Protein AF-A0A7R9TU60-F1 (afdb_monomer_lite)

Foldseek 3Di:
DVVVVVVVVVVVVVVVVVVVVVQVVLCVVQVHPDPLSSLCSPPNPVSSVVVVVVVVVVVVVVVVVVLVVQLVVVVVVCVVPDDPDDDDPSVVSSVCSCCVPVVVVVVQPPDVVSVVVVVVVVVVVVVVVVVVVVVVVVVVVVVVVVVPDDDD

InterPro domains:
  IPR013057 Amino acid transporter, transmembrane domain [PF01490] (6-139)

pLDDT: mean 75.27, std 13.42, range [38.72, 94.44]

Radius of gyration: 22.74 Å; chains: 1; bounding box: 67×28×60 Å

Sequence (152 aa):
GYAQAAALTLAVALAAAASMQLLLRTAHACGRATYEGVAEAALGPAGRRSVELTVLLLQFGMLVACLNTAADALGGVATSVVPAGAEPGREAVLLSVGVLVVLPMCVVLRTTERAAKASAVAVGVVAALAFAVAAVAADVRLGLDGERGPGG

Organism: NCBI:txid156133

Structure (mmCIF, N/CA/C/O backbone):
data_AF-A0A7R9TU60-F1
#
_entry.id   AF-A0A7R9TU60-F1
#
loop_
_atom_site.group_PDB
_atom_site.id
_atom_site.type_symbol
_atom_site.label_atom_id
_atom_site.label_alt_id
_atom_site.label_comp_id
_atom_site.label_asym_id
_atom_site.label_entity_id
_atom_site.label_seq_id
_atom_site.pdbx_PDB_ins_code
_atom_site.Cartn_x
_atom_site.Cartn_y
_atom_site.Cartn_z
_atom_site.occupancy
_atom_site.B_iso_or_equiv
_atom_site.auth_seq_id
_atom_site.auth_comp_id
_atom_site.auth_asym_id
_atom_site.auth_atom_id
_atom_site.pdbx_PDB_model_num
ATOM 1 N N . GLY A 1 1 ? 21.246 10.979 1.382 1.00 75.69 1 GLY A N 1
ATOM 2 C CA . GLY A 1 1 ? 22.172 9.824 1.358 1.00 75.69 1 GLY A CA 1
ATOM 3 C C . GLY A 1 1 ? 21.469 8.557 1.816 1.00 75.69 1 GLY A C 1
ATOM 4 O O . GLY A 1 1 ? 20.519 8.656 2.584 1.00 75.69 1 GLY A O 1
ATOM 5 N N . TYR A 1 2 ? 21.915 7.381 1.361 1.00 84.44 2 TYR A N 1
ATOM 6 C CA . TYR A 1 2 ? 21.262 6.083 1.626 1.00 84.44 2 TYR A CA 1
ATOM 7 C C . TYR A 1 2 ? 20.995 5.806 3.116 1.00 84.44 2 TYR A C 1
ATOM 9 O O . TYR A 1 2 ? 19.937 5.292 3.462 1.00 84.44 2 TYR A O 1
ATOM 17 N N . ALA A 1 3 ? 21.895 6.236 4.007 1.00 87.81 3 ALA A N 1
ATOM 18 C CA . ALA A 1 3 ? 21.712 6.120 5.454 1.00 87.81 3 ALA A CA 1
ATOM 19 C C . ALA A 1 3 ? 20.512 6.930 5.988 1.00 87.81 3 ALA A C 1
ATOM 21 O O . ALA A 1 3 ? 19.791 6.459 6.861 1.00 87.81 3 ALA A O 1
ATOM 22 N N . GLN A 1 4 ? 20.254 8.123 5.439 1.00 91.12 4 GLN A N 1
ATOM 23 C CA . GLN A 1 4 ? 19.097 8.942 5.825 1.00 91.12 4 GLN A CA 1
ATOM 24 C C . GLN A 1 4 ? 17.790 8.315 5.340 1.00 91.12 4 GLN A C 1
ATOM 26 O O . GLN A 1 4 ? 16.816 8.292 6.084 1.00 91.12 4 GLN A O 1
ATOM 31 N N . ALA A 1 5 ? 17.780 7.768 4.119 1.00 90.38 5 ALA A N 1
ATOM 32 C CA . ALA A 1 5 ? 16.622 7.048 3.598 1.00 90.38 5 ALA A CA 1
ATOM 33 C C . ALA A 1 5 ? 16.308 5.826 4.474 1.00 90.38 5 ALA A C 1
ATOM 35 O O . ALA A 1 5 ? 15.181 5.686 4.933 1.00 90.38 5 ALA A O 1
ATOM 36 N N . ALA A 1 6 ? 17.319 5.012 4.800 1.00 91.62 6 ALA A N 1
ATOM 37 C CA . ALA A 1 6 ? 17.158 3.853 5.675 1.00 91.62 6 ALA A CA 1
ATOM 38 C C . ALA A 1 6 ? 16.642 4.235 7.075 1.00 91.62 6 ALA A C 1
ATOM 40 O O . ALA A 1 6 ? 15.733 3.587 7.591 1.00 91.62 6 ALA A O 1
ATOM 41 N N . ALA A 1 7 ? 17.175 5.308 7.669 1.00 92.44 7 ALA A N 1
ATOM 42 C CA . ALA A 1 7 ? 16.727 5.795 8.971 1.00 92.44 7 ALA A CA 1
ATOM 43 C C . ALA A 1 7 ? 15.260 6.258 8.947 1.00 92.44 7 ALA A C 1
ATOM 45 O O . ALA A 1 7 ? 14.490 5.901 9.838 1.00 92.44 7 ALA A O 1
ATOM 46 N N . LEU A 1 8 ? 14.854 7.002 7.912 1.00 93.38 8 LEU A N 1
ATOM 47 C CA . LEU A 1 8 ? 13.466 7.439 7.742 1.00 93.38 8 LEU A CA 1
ATOM 48 C C . LEU A 1 8 ? 12.527 6.249 7.525 1.00 93.38 8 LEU A C 1
ATOM 50 O O . LEU A 1 8 ? 11.482 6.177 8.169 1.00 93.38 8 LEU A O 1
ATOM 54 N N . THR A 1 9 ? 12.903 5.288 6.677 1.00 92.81 9 THR A N 1
ATOM 55 C CA . THR A 1 9 ? 12.104 4.076 6.450 1.00 92.81 9 THR A CA 1
ATOM 56 C C . THR A 1 9 ? 11.935 3.271 7.736 1.00 92.81 9 THR A C 1
ATOM 58 O O . THR A 1 9 ? 10.824 2.840 8.038 1.00 92.81 9 THR A O 1
ATOM 61 N N . LEU A 1 10 ? 13.000 3.113 8.528 1.00 93.38 10 LEU A N 1
ATOM 62 C CA . LEU A 1 10 ? 12.932 2.418 9.812 1.00 93.38 10 LEU A CA 1
ATOM 63 C C . LEU A 1 10 ? 12.019 3.150 10.805 1.00 93.38 10 LEU A C 1
ATOM 65 O O . LEU A 1 10 ? 11.184 2.517 11.449 1.00 93.38 10 LEU A O 1
ATOM 69 N N . ALA A 1 11 ? 12.136 4.476 10.902 1.00 94.00 11 ALA A N 1
ATOM 70 C CA . ALA A 1 11 ? 11.294 5.283 11.782 1.00 94.00 11 ALA A CA 1
ATOM 71 C C . ALA A 1 11 ? 9.806 5.172 11.410 1.00 94.00 11 ALA A C 1
ATOM 73 O O . ALA A 1 11 ? 8.966 4.943 12.282 1.00 94.00 11 ALA A O 1
ATOM 74 N N . VAL A 1 12 ? 9.482 5.264 10.116 1.00 94.44 12 VAL A N 1
ATOM 75 C CA . VAL A 1 12 ? 8.109 5.100 9.615 1.00 94.44 12 VAL A CA 1
ATOM 76 C C . VAL A 1 12 ? 7.595 3.682 9.875 1.00 94.44 12 VAL A C 1
ATOM 78 O O . VAL A 1 12 ? 6.459 3.525 10.319 1.00 94.44 12 VAL A O 1
ATOM 81 N N . ALA A 1 13 ? 8.422 2.653 9.671 1.00 92.50 13 ALA A N 1
ATOM 82 C CA . ALA A 1 13 ? 8.043 1.265 9.928 1.00 92.50 13 ALA A CA 1
ATOM 83 C C . ALA A 1 13 ? 7.724 1.015 11.413 1.00 92.50 13 ALA A C 1
ATOM 85 O O . ALA A 1 13 ? 6.703 0.402 11.730 1.00 92.50 13 ALA A O 1
ATOM 86 N N . LEU A 1 14 ? 8.552 1.530 12.328 1.00 93.75 14 LEU A N 1
ATOM 87 C CA . LEU A 1 14 ? 8.316 1.422 13.770 1.00 93.75 14 LEU A CA 1
ATOM 88 C C . LEU A 1 14 ? 7.054 2.181 14.196 1.00 93.75 14 LEU A C 1
ATOM 90 O O . LEU A 1 14 ? 6.239 1.644 14.948 1.00 93.75 14 LEU A O 1
ATOM 94 N N . ALA A 1 15 ? 6.858 3.398 13.683 1.00 92.44 15 ALA A N 1
ATOM 95 C CA . ALA A 1 15 ? 5.666 4.194 13.963 1.00 92.44 15 ALA A CA 1
ATOM 96 C C . ALA A 1 15 ? 4.386 3.506 13.458 1.00 92.44 15 ALA A C 1
ATOM 98 O O . ALA A 1 15 ? 3.380 3.470 14.173 1.00 92.44 15 ALA A O 1
ATOM 99 N N . ALA A 1 16 ? 4.427 2.910 12.264 1.00 91.62 16 ALA A N 1
ATOM 100 C CA . ALA A 1 16 ? 3.312 2.155 11.701 1.00 91.62 16 ALA A CA 1
ATOM 101 C C . ALA A 1 16 ? 2.999 0.897 12.526 1.00 91.62 16 ALA A C 1
ATOM 103 O O . ALA A 1 16 ? 1.837 0.654 12.854 1.00 91.62 16 ALA A O 1
ATOM 104 N N . ALA A 1 17 ? 4.022 0.134 12.927 1.00 91.31 17 ALA A N 1
ATOM 105 C CA . ALA A 1 17 ? 3.852 -1.059 13.755 1.00 91.31 17 ALA A CA 1
ATOM 106 C C . ALA A 1 17 ? 3.243 -0.723 15.127 1.00 91.31 17 ALA A C 1
ATOM 108 O O . ALA A 1 17 ? 2.279 -1.364 15.552 1.00 91.31 17 ALA A O 1
ATOM 109 N N . ALA A 1 18 ? 3.754 0.317 15.791 1.00 90.12 18 ALA A N 1
ATOM 110 C CA . ALA A 1 18 ? 3.217 0.789 17.064 1.00 90.12 18 ALA A CA 1
ATOM 111 C C . ALA A 1 18 ? 1.760 1.261 16.922 1.00 90.12 18 ALA A C 1
ATOM 113 O O . ALA A 1 18 ? 0.901 0.870 17.714 1.00 90.12 18 ALA A O 1
ATOM 114 N N . SER A 1 19 ? 1.461 2.036 15.875 1.00 89.19 19 SER A N 1
ATOM 115 C CA . SER A 1 19 ? 0.100 2.510 15.590 1.00 89.19 19 SER A CA 1
ATOM 116 C C . SER A 1 19 ? -0.867 1.351 15.349 1.00 89.19 19 SER A C 1
ATOM 118 O O . SER A 1 19 ? -1.975 1.350 15.884 1.00 89.19 19 SER A O 1
ATOM 120 N N . MET A 1 20 ? -0.446 0.327 14.601 1.00 88.44 20 MET A N 1
ATOM 121 C CA . MET A 1 20 ? -1.269 -0.851 14.329 1.00 88.44 20 MET A CA 1
ATOM 122 C C . MET A 1 20 ? -1.536 -1.670 15.595 1.00 88.44 20 MET A C 1
ATOM 124 O O . MET A 1 20 ? -2.669 -2.086 15.829 1.00 88.44 20 MET A O 1
ATOM 128 N N . GLN A 1 21 ? -0.528 -1.863 16.450 1.00 89.00 21 GLN A N 1
ATOM 129 C CA . GLN A 1 21 ? -0.708 -2.555 17.730 1.00 89.00 21 GLN A CA 1
ATOM 130 C C . GLN A 1 21 ? -1.663 -1.809 18.663 1.00 89.00 21 GLN A C 1
ATOM 132 O O . GLN A 1 21 ? -2.513 -2.438 19.295 1.00 89.00 21 GLN A O 1
ATOM 137 N N . LEU A 1 22 ? -1.544 -0.481 18.743 1.00 84.69 22 LEU A N 1
ATOM 138 C CA . LEU A 1 22 ? -2.467 0.349 19.515 1.00 84.69 22 LEU A CA 1
ATOM 139 C C . LEU A 1 22 ? -3.892 0.201 18.986 1.00 84.69 22 LEU A C 1
ATOM 141 O O . LEU A 1 22 ? -4.802 -0.049 19.772 1.00 84.69 22 LEU A O 1
ATOM 145 N N . LEU A 1 23 ? -4.068 0.260 17.666 1.00 85.94 23 LEU A N 1
ATOM 146 C CA . LEU A 1 23 ? -5.374 0.134 17.033 1.00 85.94 23 LEU A CA 1
ATOM 147 C C . LEU A 1 23 ? -6.013 -1.245 17.245 1.00 85.94 23 LEU A C 1
ATOM 149 O O . LEU A 1 23 ? -7.208 -1.336 17.502 1.00 85.94 23 LEU A O 1
ATOM 153 N N . LEU A 1 24 ? -5.232 -2.325 17.184 1.00 86.81 24 LEU A N 1
ATOM 154 C CA . LEU A 1 24 ? -5.730 -3.672 17.471 1.00 86.81 24 LEU A CA 1
ATOM 155 C C . LEU A 1 24 ? -6.145 -3.815 18.938 1.00 86.81 24 LEU A C 1
ATOM 157 O O . LEU A 1 24 ? -7.190 -4.394 19.233 1.00 86.81 24 LEU A O 1
ATOM 161 N N . ARG A 1 25 ? -5.360 -3.259 19.869 1.00 85.25 25 ARG A N 1
ATOM 162 C CA . ARG A 1 25 ? -5.697 -3.280 21.300 1.00 85.25 25 ARG A CA 1
ATOM 163 C C . ARG A 1 25 ? -6.964 -2.480 21.594 1.00 85.25 25 ARG A C 1
ATOM 165 O O . ARG A 1 25 ? -7.804 -2.963 22.350 1.00 85.25 25 ARG A O 1
ATOM 172 N N . THR A 1 26 ? -7.136 -1.306 20.987 1.00 81.81 26 THR A N 1
ATOM 173 C CA . THR A 1 26 ? -8.362 -0.511 21.149 1.00 81.81 26 THR A CA 1
ATOM 174 C C . THR A 1 26 ? -9.561 -1.156 20.456 1.00 81.81 26 THR A C 1
ATOM 176 O O . THR A 1 26 ? -10.645 -1.171 21.031 1.00 81.81 26 THR A O 1
ATOM 179 N N . ALA A 1 27 ? -9.378 -1.781 19.290 1.00 84.50 27 ALA A N 1
ATOM 180 C CA . ALA A 1 27 ? -10.422 -2.558 18.621 1.00 84.50 27 ALA A CA 1
ATOM 181 C C . ALA A 1 27 ? -10.921 -3.724 19.487 1.00 84.50 27 ALA A C 1
ATOM 183 O O . ALA A 1 27 ? -12.131 -3.896 19.657 1.00 84.50 27 ALA A O 1
ATOM 184 N N . HIS A 1 28 ? -9.999 -4.478 20.097 1.00 84.62 28 HIS A N 1
ATOM 185 C CA . HIS A 1 28 ? -10.333 -5.552 21.033 1.00 84.62 28 HIS A CA 1
ATOM 186 C C . HIS A 1 28 ? -11.027 -5.034 22.298 1.00 84.62 28 HIS A C 1
ATOM 188 O O . HIS A 1 28 ? -12.014 -5.626 22.725 1.00 84.62 28 HIS A O 1
ATOM 194 N N . ALA A 1 29 ? -10.549 -3.929 22.877 1.00 81.56 29 ALA A N 1
ATOM 195 C CA . ALA A 1 29 ? -11.133 -3.349 24.087 1.00 81.56 29 ALA A CA 1
ATOM 196 C C . ALA A 1 29 ? -12.542 -2.772 23.856 1.00 81.56 29 ALA A C 1
ATOM 198 O O . ALA A 1 29 ? -13.405 -2.890 24.721 1.00 81.56 29 ALA A O 1
ATOM 199 N N . CYS A 1 30 ? -12.794 -2.172 22.689 1.00 79.50 30 CYS A N 1
ATOM 200 C CA . CYS A 1 30 ? -14.086 -1.574 22.344 1.00 79.50 30 CYS A CA 1
ATOM 201 C C . CYS A 1 30 ? -15.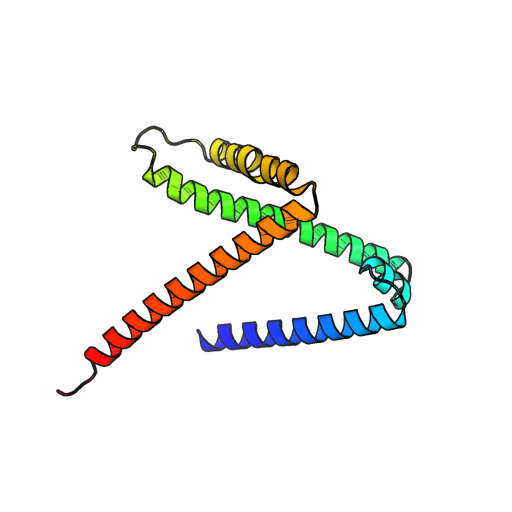062 -2.557 21.671 1.00 79.50 30 CYS A C 1
ATOM 203 O O . CYS A 1 30 ? -16.219 -2.201 21.446 1.00 79.50 30 CYS A O 1
ATOM 205 N N . GLY A 1 31 ? -14.612 -3.763 21.302 1.00 78.94 31 GLY A N 1
ATOM 206 C CA . GLY A 1 31 ? -15.424 -4.756 20.589 1.00 78.94 31 GLY A CA 1
ATOM 207 C C . GLY A 1 31 ? -15.881 -4.299 19.197 1.00 78.94 31 GLY A C 1
ATOM 208 O O . GLY A 1 31 ? -16.912 -4.754 18.701 1.00 78.94 31 GLY A O 1
ATOM 209 N N . ARG A 1 32 ? -15.156 -3.367 18.566 1.00 77.88 32 ARG A N 1
ATOM 210 C CA . ARG A 1 32 ? -15.491 -2.800 17.249 1.00 77.88 32 ARG A CA 1
ATOM 211 C C . ARG A 1 32 ? -14.410 -3.163 16.238 1.00 77.88 32 ARG A C 1
ATOM 213 O O . ARG A 1 32 ? -13.231 -2.963 16.493 1.00 77.88 32 ARG A O 1
ATOM 220 N N . ALA A 1 33 ? -14.830 -3.662 15.077 1.00 72.88 33 ALA A N 1
ATOM 221 C CA . ALA A 1 33 ? -13.927 -4.101 14.011 1.00 72.88 33 ALA A CA 1
ATOM 222 C C . ALA A 1 33 ? -13.616 -3.012 12.965 1.00 72.88 33 ALA A C 1
ATOM 224 O O . ALA A 1 33 ? -12.740 -3.201 12.128 1.00 72.88 33 ALA A O 1
ATOM 225 N N . THR A 1 34 ? -14.334 -1.883 12.982 1.00 78.06 34 THR A N 1
ATOM 226 C CA . THR A 1 34 ? -14.162 -0.796 12.007 1.00 78.06 34 THR A CA 1
ATOM 227 C C . THR A 1 34 ? -13.379 0.368 12.607 1.00 78.06 34 THR A C 1
ATOM 229 O O . THR A 1 34 ? -13.603 0.738 13.758 1.00 78.06 34 THR A O 1
ATOM 232 N N . TYR A 1 35 ? -12.497 0.986 11.813 1.00 76.50 35 TYR A N 1
ATOM 233 C CA . TYR A 1 35 ? -11.694 2.151 12.219 1.00 76.50 35 TYR A CA 1
ATOM 234 C C . TYR A 1 35 ? -12.557 3.288 12.782 1.00 76.50 35 TYR A C 1
ATOM 236 O O . TYR A 1 35 ? -12.269 3.833 13.843 1.00 76.50 35 TYR A O 1
ATOM 244 N N . GLU A 1 36 ? -13.665 3.585 12.108 1.00 77.50 36 GLU A N 1
ATOM 245 C CA . GLU A 1 36 ? -14.655 4.572 12.542 1.00 77.50 36 GLU A CA 1
ATOM 246 C C . GLU A 1 36 ? -15.341 4.192 13.854 1.00 77.50 36 GLU A C 1
ATOM 248 O O . GLU A 1 36 ? -15.562 5.053 14.698 1.00 77.50 36 GLU A O 1
ATOM 253 N N . GLY A 1 37 ? -15.659 2.908 14.048 1.00 74.56 37 GLY A N 1
ATOM 254 C CA . GLY A 1 37 ? -16.303 2.422 15.267 1.00 74.56 37 GLY A CA 1
ATOM 255 C C . GLY A 1 37 ? -15.368 2.454 16.475 1.00 74.56 37 GLY A C 1
ATOM 256 O O . GLY A 1 37 ? -15.810 2.740 17.585 1.00 74.56 37 GLY A O 1
ATOM 257 N N . VAL A 1 38 ? -14.073 2.209 16.262 1.00 81.75 38 VAL A N 1
ATOM 258 C CA . VAL A 1 38 ? -13.039 2.375 17.294 1.00 81.75 38 VAL A CA 1
ATOM 259 C C . VAL A 1 38 ? -12.841 3.856 17.624 1.00 81.75 38 VAL A C 1
ATOM 261 O O . VAL A 1 38 ? -12.758 4.217 18.796 1.00 81.75 38 VAL A O 1
ATOM 264 N N . ALA A 1 39 ? -12.831 4.727 16.612 1.00 80.12 39 ALA A N 1
ATOM 265 C CA . ALA A 1 39 ? -12.729 6.172 16.806 1.00 80.12 39 ALA A CA 1
ATOM 266 C C . ALA A 1 39 ? -13.956 6.755 17.525 1.00 80.12 39 ALA A C 1
ATOM 268 O O . ALA A 1 39 ? -13.803 7.601 18.403 1.00 80.12 39 ALA A O 1
ATOM 269 N N . GLU A 1 40 ? -15.159 6.268 17.209 1.00 81.44 40 GLU A N 1
ATOM 270 C CA . GLU A 1 40 ? -16.393 6.641 17.906 1.00 81.44 40 GLU A CA 1
ATOM 271 C C . GLU A 1 40 ? -16.353 6.225 19.379 1.00 81.44 40 GLU A C 1
ATOM 273 O O . GLU A 1 40 ? -16.721 7.008 20.251 1.00 81.44 40 GLU A O 1
ATOM 278 N N . ALA A 1 41 ? -15.856 5.020 19.667 1.00 78.75 41 ALA A N 1
ATOM 279 C CA . ALA A 1 41 ? -15.749 4.515 21.031 1.00 78.75 41 ALA A CA 1
ATOM 280 C C . ALA A 1 41 ? -14.672 5.239 21.862 1.00 78.75 41 ALA A C 1
ATOM 282 O O . ALA A 1 41 ? -14.847 5.403 23.067 1.00 78.75 41 ALA A O 1
ATOM 283 N N . ALA A 1 42 ? -13.574 5.676 21.238 1.00 79.81 42 ALA A N 1
ATOM 284 C CA . ALA A 1 42 ? -12.452 6.309 21.935 1.00 79.81 42 ALA A CA 1
ATOM 285 C C . ALA A 1 42 ? -12.550 7.845 22.025 1.00 79.81 42 ALA A C 1
ATOM 287 O O . ALA A 1 42 ? -12.145 8.421 23.032 1.00 79.81 42 ALA A O 1
ATOM 288 N N . LEU A 1 43 ? -13.061 8.517 20.986 1.00 80.81 43 LEU A N 1
ATOM 289 C CA . LEU A 1 43 ? -13.098 9.986 20.866 1.00 80.81 43 LEU A CA 1
ATOM 290 C C . LEU A 1 43 ? -14.517 10.551 20.671 1.00 80.81 43 LEU A C 1
ATOM 292 O O . LEU A 1 43 ? -14.690 11.766 20.541 1.00 80.81 43 LEU A O 1
ATOM 296 N N . GLY A 1 44 ? -15.542 9.698 20.634 1.00 85.06 44 GLY A N 1
ATOM 297 C CA . GLY A 1 44 ? -16.924 10.106 20.409 1.00 85.06 44 GLY A CA 1
ATOM 298 C C . GLY A 1 44 ? -17.261 10.403 18.937 1.00 85.06 44 GLY A C 1
ATOM 299 O O . GLY A 1 44 ? -16.468 10.155 18.022 1.00 85.06 44 GLY A O 1
ATOM 300 N N . PRO A 1 45 ? -18.451 10.973 18.669 1.00 81.69 45 PRO A N 1
ATOM 301 C CA . PRO A 1 45 ? -18.988 11.127 17.313 1.00 81.69 45 PRO A CA 1
ATOM 302 C C . PRO A 1 45 ? -18.193 12.109 16.437 1.00 81.69 45 PRO A C 1
ATOM 304 O O . PRO A 1 45 ? -18.191 11.987 15.212 1.00 81.69 45 PRO A O 1
ATOM 307 N N . ALA A 1 46 ? -17.493 13.072 17.044 1.00 79.94 46 ALA A N 1
ATOM 308 C CA . ALA A 1 46 ? -16.608 13.984 16.320 1.00 79.94 46 ALA A CA 1
ATOM 309 C C . ALA A 1 46 ? -15.349 13.266 15.800 1.00 79.94 46 ALA A C 1
ATOM 311 O O . ALA A 1 46 ? -14.939 13.500 14.663 1.00 79.94 46 ALA A O 1
ATOM 312 N N . GLY A 1 47 ? -14.781 12.352 16.598 1.00 79.50 47 GLY A N 1
ATOM 313 C CA . GLY A 1 47 ? -13.628 11.538 16.206 1.00 79.50 47 GLY A CA 1
ATOM 314 C C . GLY A 1 47 ? -13.951 10.544 15.092 1.00 79.50 47 GLY A C 1
ATOM 315 O O . GLY A 1 47 ? -13.126 10.298 14.217 1.00 79.50 47 GLY A O 1
ATOM 316 N N . ARG A 1 48 ? -15.184 10.030 15.057 1.00 84.81 48 ARG A N 1
ATOM 317 C CA . ARG A 1 48 ? -15.651 9.209 13.935 1.00 84.81 48 ARG A CA 1
ATOM 318 C C . ARG A 1 48 ? -15.604 9.966 12.609 1.00 84.81 48 ARG A C 1
ATOM 320 O O . ARG A 1 48 ? -15.014 9.471 11.655 1.00 84.81 48 ARG A O 1
ATOM 327 N N . ARG A 1 49 ? -16.170 11.178 12.563 1.00 84.62 49 ARG A N 1
ATOM 328 C CA . ARG A 1 49 ? -16.211 11.989 11.333 1.00 84.62 49 ARG A CA 1
ATOM 329 C C . ARG A 1 49 ? -14.820 12.373 10.839 1.00 84.62 49 ARG A C 1
ATOM 331 O O . ARG A 1 49 ? -14.589 12.384 9.635 1.00 84.62 49 ARG A O 1
ATOM 338 N N . SER A 1 50 ? -13.889 12.692 11.739 1.00 84.94 50 SER A N 1
ATOM 339 C CA . SER A 1 50 ? -12.523 13.036 11.329 1.00 84.94 50 SER A CA 1
ATOM 340 C C . SER A 1 50 ? -11.785 11.835 10.736 1.00 84.94 50 SER A C 1
ATOM 342 O O . SER A 1 50 ? -11.116 11.980 9.711 1.00 84.94 50 SER A O 1
ATOM 344 N N . VAL A 1 51 ? -11.939 10.645 11.324 1.00 87.19 51 VAL A N 1
ATOM 345 C CA . VAL A 1 51 ? -11.347 9.409 10.792 1.00 87.19 51 VAL A CA 1
ATOM 346 C C . VAL A 1 51 ? -11.979 9.029 9.457 1.00 87.19 51 VAL A C 1
ATOM 348 O O . VAL A 1 51 ? -11.243 8.743 8.519 1.00 87.19 51 VAL A O 1
ATOM 351 N N . GLU A 1 52 ? -13.301 9.108 9.333 1.00 87.12 52 GLU A N 1
ATOM 352 C CA . GLU A 1 52 ? -14.022 8.860 8.079 1.00 87.12 52 GLU A CA 1
ATOM 353 C C . GLU A 1 52 ? -13.524 9.780 6.951 1.00 87.12 52 GLU A C 1
ATOM 355 O O . GLU A 1 52 ? -13.133 9.305 5.884 1.00 87.12 52 GLU A O 1
ATOM 360 N N . LEU A 1 53 ? -13.415 11.091 7.209 1.00 88.38 53 LEU A N 1
ATOM 361 C CA . LEU A 1 53 ? -12.869 12.050 6.240 1.00 88.38 53 LEU A CA 1
ATOM 362 C C . LEU A 1 53 ? -11.405 11.762 5.890 1.00 88.38 53 LEU A C 1
ATOM 364 O O . LEU A 1 53 ? -11.009 11.891 4.733 1.00 88.38 53 LEU A O 1
ATOM 368 N N . THR A 1 54 ? -10.597 11.352 6.866 1.00 88.00 54 THR A N 1
ATOM 369 C CA . THR A 1 54 ? -9.183 11.027 6.635 1.00 88.00 54 THR A CA 1
ATOM 370 C C . THR A 1 54 ? -9.037 9.771 5.778 1.00 88.00 54 THR A C 1
ATOM 372 O O . THR A 1 54 ? -8.240 9.758 4.841 1.00 88.00 54 THR A O 1
ATOM 375 N N . VAL A 1 55 ? -9.826 8.730 6.056 1.00 89.94 55 VAL A N 1
ATOM 376 C CA . VAL A 1 55 ? -9.854 7.493 5.263 1.00 89.94 55 VAL A CA 1
ATOM 377 C C . VAL A 1 55 ? -10.342 7.782 3.846 1.00 89.94 55 VAL A C 1
ATOM 379 O O . VAL A 1 55 ? -9.748 7.288 2.888 1.00 89.94 55 VAL A O 1
ATOM 382 N N . LEU A 1 56 ? -11.358 8.634 3.696 1.00 88.25 56 LEU A N 1
ATOM 383 C CA . LEU A 1 56 ? -11.846 9.073 2.392 1.00 88.25 56 LEU A CA 1
ATOM 384 C C . LEU A 1 56 ? -10.734 9.772 1.591 1.00 88.25 56 LEU A C 1
ATOM 386 O O . LEU A 1 56 ? -10.456 9.381 0.458 1.00 88.25 56 LEU A O 1
ATOM 390 N N . LEU A 1 57 ? -10.058 10.759 2.187 1.00 89.31 57 LEU A N 1
ATOM 391 C CA . LEU A 1 57 ? -8.945 11.474 1.552 1.00 89.31 57 LEU A CA 1
ATOM 392 C C . LEU A 1 57 ? -7.791 10.533 1.184 1.00 89.31 57 LEU A C 1
ATOM 394 O O . LEU A 1 57 ? -7.236 10.643 0.091 1.00 89.31 57 LEU A O 1
ATOM 398 N N . LEU A 1 58 ? -7.462 9.579 2.058 1.00 88.62 58 LEU A N 1
ATOM 399 C CA . LEU A 1 58 ? -6.447 8.562 1.791 1.00 88.62 58 LEU A CA 1
ATOM 400 C C . LEU A 1 58 ? -6.835 7.683 0.595 1.00 88.62 58 LEU A C 1
ATOM 402 O O . LEU A 1 58 ? -6.004 7.419 -0.275 1.00 88.62 58 LEU A O 1
ATOM 406 N N . GLN A 1 59 ? -8.098 7.259 0.523 1.00 87.00 59 GLN A N 1
ATOM 407 C CA . GLN A 1 59 ? -8.583 6.412 -0.560 1.00 87.00 59 GLN A CA 1
ATOM 408 C C . GLN A 1 59 ? -8.588 7.153 -1.904 1.00 87.00 59 GLN A C 1
ATOM 410 O O . GLN A 1 59 ? -8.186 6.572 -2.917 1.00 87.00 59 GLN A O 1
ATOM 415 N N . PHE A 1 60 ? -8.967 8.436 -1.909 1.00 83.69 60 PHE A N 1
ATOM 416 C CA . PHE A 1 60 ? -8.851 9.311 -3.079 1.00 83.69 60 PHE A CA 1
ATOM 417 C C . PHE A 1 60 ? -7.395 9.499 -3.512 1.00 83.69 60 PHE A C 1
ATOM 419 O O . PHE A 1 60 ? -7.087 9.355 -4.695 1.00 83.69 60 PHE A O 1
ATOM 426 N N . GLY A 1 61 ? -6.492 9.769 -2.566 1.00 84.00 61 GLY A N 1
ATOM 427 C CA . GLY A 1 61 ? -5.063 9.904 -2.846 1.00 84.00 61 GLY A CA 1
ATOM 428 C C . GLY A 1 61 ? -4.480 8.643 -3.484 1.00 84.00 61 GLY A C 1
ATOM 429 O O . GLY A 1 61 ? -3.789 8.730 -4.499 1.00 84.00 61 GLY A O 1
ATOM 430 N N . MET A 1 62 ? -4.828 7.465 -2.958 1.00 82.62 62 MET A N 1
ATOM 431 C CA . MET A 1 62 ? -4.417 6.186 -3.543 1.00 82.62 62 MET A CA 1
ATOM 432 C C . MET A 1 62 ? -4.965 5.980 -4.954 1.00 82.62 62 MET A C 1
ATOM 434 O O . MET A 1 62 ? -4.238 5.499 -5.818 1.00 82.62 62 MET A O 1
ATOM 438 N N . LEU A 1 63 ? -6.213 6.370 -5.220 1.00 79.62 63 LEU A N 1
ATOM 439 C CA . LEU A 1 63 ? -6.799 6.252 -6.555 1.00 79.62 63 LEU A CA 1
ATOM 440 C C . LEU A 1 63 ? -6.040 7.106 -7.582 1.00 79.62 63 LEU A C 1
ATOM 442 O O . LEU A 1 63 ? -5.708 6.619 -8.663 1.00 79.62 63 LEU A O 1
ATOM 446 N N . VAL A 1 64 ? -5.703 8.348 -7.225 1.00 81.12 64 VAL A N 1
ATOM 447 C CA . VAL A 1 64 ? -4.900 9.241 -8.076 1.00 81.12 64 VAL A CA 1
ATOM 448 C C . VAL A 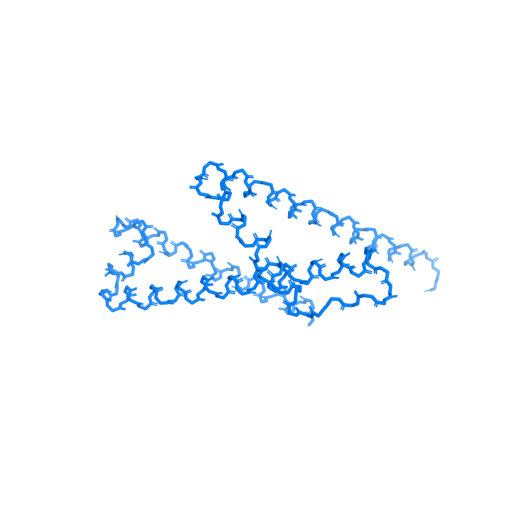1 64 ? -3.485 8.694 -8.274 1.00 81.12 64 VAL A C 1
ATOM 450 O O . VAL A 1 64 ? -2.988 8.682 -9.400 1.00 81.12 64 VAL A O 1
ATOM 453 N N . ALA A 1 65 ? -2.847 8.198 -7.211 1.00 81.19 65 ALA A N 1
ATOM 454 C CA . ALA A 1 65 ? -1.517 7.603 -7.294 1.00 81.19 65 ALA A CA 1
ATOM 455 C C . ALA A 1 65 ? -1.502 6.380 -8.224 1.00 81.19 65 ALA A C 1
ATOM 457 O O . ALA A 1 65 ? -0.668 6.308 -9.124 1.00 81.19 65 ALA A O 1
ATOM 458 N N . CYS A 1 66 ? -2.463 5.463 -8.072 1.00 79.12 66 CYS A N 1
ATOM 459 C CA . CYS A 1 66 ? -2.595 4.294 -8.939 1.00 79.12 66 CYS A CA 1
ATOM 460 C C . CYS A 1 66 ? -2.828 4.679 -10.403 1.00 79.12 66 CYS A C 1
ATOM 462 O O . CYS A 1 66 ? -2.203 4.091 -11.283 1.00 79.12 66 CYS A O 1
ATOM 464 N N . LEU A 1 67 ? -3.682 5.672 -10.673 1.00 72.31 67 LEU A N 1
ATOM 465 C CA . LEU A 1 67 ? -3.894 6.189 -12.027 1.00 72.31 67 LEU A CA 1
ATOM 466 C C . LEU A 1 67 ? -2.601 6.737 -12.631 1.00 72.31 67 LEU A C 1
ATOM 468 O O . LEU A 1 67 ? -2.284 6.436 -13.779 1.00 72.31 67 LEU A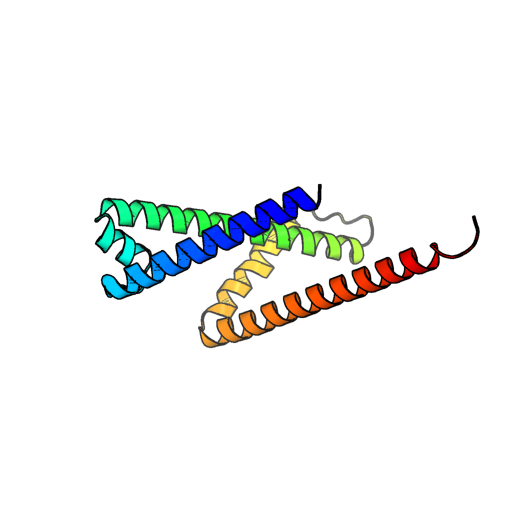 O 1
ATOM 472 N N . ASN A 1 68 ? -1.843 7.512 -11.856 1.00 79.75 68 ASN A N 1
ATOM 473 C CA . ASN A 1 68 ? -0.601 8.108 -12.328 1.00 79.75 68 ASN A CA 1
ATOM 474 C C . ASN A 1 68 ? 0.477 7.048 -12.598 1.00 79.75 68 ASN A C 1
ATOM 476 O O . ASN A 1 68 ? 1.103 7.071 -13.652 1.00 79.75 68 ASN A O 1
ATOM 480 N N . THR A 1 69 ? 0.659 6.082 -11.694 1.00 80.44 69 THR A N 1
ATOM 481 C CA . THR A 1 69 ? 1.602 4.970 -11.898 1.00 80.44 69 THR A CA 1
ATOM 482 C C . THR A 1 69 ? 1.194 4.079 -13.073 1.00 80.44 69 THR A C 1
ATOM 484 O O . THR A 1 69 ? 2.050 3.648 -13.840 1.00 80.44 69 THR A O 1
ATOM 487 N N . ALA A 1 70 ? -0.103 3.820 -13.257 1.00 71.19 70 ALA A N 1
ATOM 488 C CA . ALA A 1 70 ? -0.591 3.060 -14.405 1.00 71.19 70 ALA A CA 1
ATOM 489 C C . ALA A 1 70 ? -0.369 3.813 -15.725 1.00 71.19 70 ALA A C 1
ATOM 491 O O . ALA A 1 70 ? 0.026 3.199 -16.713 1.00 71.19 70 ALA A O 1
ATOM 492 N N . ALA A 1 71 ? -0.583 5.132 -15.742 1.00 69.06 71 ALA A N 1
ATOM 493 C CA . ALA A 1 71 ? -0.312 5.967 -16.908 1.00 69.06 71 ALA A CA 1
ATOM 494 C C . ALA A 1 71 ? 1.182 6.013 -17.258 1.00 69.06 71 ALA A C 1
ATOM 496 O O . ALA A 1 71 ? 1.520 5.963 -18.436 1.00 69.06 71 ALA A O 1
ATOM 497 N N . ASP A 1 72 ? 2.066 6.057 -16.260 1.00 77.12 72 ASP A N 1
ATOM 498 C CA . ASP A 1 72 ? 3.519 6.006 -16.460 1.00 77.12 72 ASP A CA 1
ATOM 499 C C . ASP A 1 72 ? 3.964 4.661 -17.062 1.00 77.12 72 ASP A C 1
ATOM 501 O O . ASP A 1 72 ? 4.615 4.621 -18.108 1.00 77.12 72 ASP A O 1
ATOM 505 N N . ALA A 1 73 ? 3.497 3.550 -16.483 1.00 73.44 73 ALA A N 1
ATOM 506 C CA . ALA A 1 73 ? 3.777 2.211 -16.994 1.00 73.44 73 ALA A CA 1
ATOM 507 C C . ALA A 1 73 ? 3.243 2.011 -18.425 1.00 73.44 73 ALA A C 1
ATOM 509 O O . ALA A 1 73 ? 3.935 1.451 -19.278 1.00 73.44 73 ALA A O 1
ATOM 510 N N . LEU A 1 74 ? 2.025 2.493 -18.704 1.00 65.88 74 LEU A N 1
ATOM 511 C CA . LEU A 1 74 ? 1.410 2.399 -20.029 1.00 65.88 74 LEU A CA 1
ATOM 512 C C . LEU A 1 74 ? 2.066 3.338 -21.052 1.00 65.88 74 LEU A C 1
ATOM 514 O O . LEU A 1 74 ? 2.213 2.969 -22.215 1.00 65.88 74 LEU A O 1
ATOM 518 N N . GLY A 1 75 ? 2.514 4.519 -20.626 1.00 64.81 75 GLY A N 1
ATOM 519 C CA . GLY A 1 75 ? 3.284 5.441 -21.457 1.00 64.81 75 GLY A CA 1
ATOM 520 C C . GLY A 1 75 ? 4.615 4.836 -21.907 1.00 64.81 75 GLY A C 1
ATOM 521 O O . GLY A 1 75 ? 4.963 4.933 -23.083 1.00 64.81 75 GLY A O 1
ATOM 522 N N . GLY A 1 76 ? 5.318 4.141 -21.007 1.00 65.50 76 GLY A N 1
ATOM 523 C CA . GLY A 1 76 ? 6.567 3.442 -21.330 1.00 65.50 76 GLY A CA 1
ATOM 524 C C . GLY A 1 76 ? 6.402 2.295 -22.337 1.00 65.50 76 GLY A C 1
ATOM 525 O O . GLY A 1 76 ? 7.265 2.096 -23.192 1.00 65.50 76 GLY A O 1
ATOM 526 N N . VAL A 1 77 ? 5.284 1.562 -22.290 1.00 64.75 77 VAL A N 1
ATOM 527 C CA . VAL A 1 77 ? 4.999 0.501 -23.280 1.00 64.75 77 VAL A CA 1
ATOM 528 C C . VAL A 1 77 ? 4.433 1.053 -24.591 1.00 64.75 77 VAL A C 1
ATOM 530 O O . VAL A 1 77 ? 4.686 0.500 -25.657 1.00 64.75 77 VAL A O 1
ATOM 533 N N . ALA A 1 78 ? 3.691 2.163 -24.552 1.00 57.91 78 ALA A N 1
ATOM 534 C CA . ALA A 1 78 ? 3.127 2.777 -25.753 1.00 57.91 78 ALA A CA 1
ATOM 535 C C . ALA A 1 78 ? 4.225 3.320 -26.681 1.00 57.91 78 ALA A C 1
ATOM 537 O O . ALA A 1 78 ? 4.152 3.124 -27.893 1.00 57.91 78 ALA A O 1
ATOM 538 N N . THR A 1 79 ? 5.275 3.927 -26.122 1.00 59.31 79 THR A N 1
ATOM 539 C CA . THR A 1 79 ? 6.427 4.426 -26.897 1.00 59.31 79 THR A CA 1
ATOM 540 C C . THR A 1 79 ? 7.285 3.314 -27.500 1.00 59.31 79 THR A C 1
ATOM 542 O O . THR A 1 79 ? 8.000 3.559 -28.467 1.00 59.31 79 THR A O 1
ATOM 545 N N . SER A 1 80 ? 7.210 2.092 -26.969 1.00 61.69 80 SER A N 1
ATOM 546 C CA . SER A 1 80 ? 7.929 0.930 -27.506 1.00 61.69 80 SER A CA 1
ATOM 547 C C . SER A 1 80 ? 7.132 0.153 -28.563 1.00 61.69 80 SER A C 1
ATOM 549 O O . SER A 1 80 ? 7.722 -0.628 -29.307 1.00 61.69 80 SER A O 1
ATOM 551 N N . VAL A 1 81 ? 5.817 0.384 -28.673 1.00 57.91 81 VAL A N 1
ATOM 552 C CA . VAL A 1 81 ? 4.927 -0.313 -29.623 1.00 57.91 81 VAL A CA 1
ATOM 553 C C . VAL A 1 81 ? 4.454 0.592 -30.771 1.00 57.91 81 VAL A C 1
ATOM 555 O O . VAL A 1 81 ? 4.206 0.091 -31.869 1.00 57.91 81 VAL A O 1
ATOM 558 N N . VAL A 1 82 ? 4.337 1.910 -30.567 1.00 54.34 82 VAL A N 1
ATOM 559 C CA . VAL A 1 82 ? 3.832 2.847 -31.588 1.00 54.34 82 VAL A CA 1
ATOM 560 C C . VAL A 1 82 ? 4.993 3.518 -32.343 1.00 54.34 82 VAL A C 1
ATOM 562 O O . VAL A 1 82 ? 5.828 4.170 -31.716 1.00 54.34 82 VAL A O 1
ATOM 565 N N . PRO A 1 83 ? 5.065 3.400 -33.684 1.00 51.66 83 PRO A N 1
ATOM 566 C CA . PRO A 1 83 ? 6.112 4.033 -34.483 1.00 51.66 83 PRO A CA 1
ATOM 567 C C . PRO A 1 83 ? 5.985 5.567 -34.478 1.00 51.66 83 PRO A C 1
ATOM 569 O O . PRO A 1 83 ? 4.885 6.120 -34.445 1.00 51.66 83 PRO A O 1
ATOM 572 N N . ALA A 1 84 ? 7.129 6.257 -34.523 1.00 48.56 84 ALA A N 1
ATOM 573 C CA . ALA A 1 84 ? 7.224 7.714 -34.433 1.00 48.56 84 ALA A CA 1
ATOM 574 C C . ALA A 1 84 ? 6.389 8.415 -35.525 1.00 48.56 84 ALA A C 1
ATOM 576 O O . ALA A 1 84 ? 6.675 8.276 -36.713 1.00 48.56 84 ALA A O 1
ATOM 577 N N . GLY A 1 85 ? 5.357 9.166 -35.119 1.00 54.75 85 GLY A N 1
ATOM 578 C CA . GLY A 1 85 ? 4.492 9.945 -36.020 1.00 54.75 85 GLY A CA 1
ATOM 579 C C . GLY A 1 85 ? 2.999 9.945 -35.669 1.00 54.75 85 GLY A C 1
ATOM 580 O O . GLY A 1 85 ? 2.263 10.794 -36.163 1.00 54.75 85 GLY A O 1
ATOM 581 N N . ALA A 1 86 ? 2.547 9.044 -34.795 1.00 56.00 86 ALA A N 1
ATOM 582 C CA . ALA A 1 86 ? 1.183 9.019 -34.265 1.00 56.00 86 ALA A CA 1
ATOM 583 C C . ALA A 1 86 ? 1.216 9.211 -32.744 1.00 56.00 86 ALA A C 1
ATOM 585 O O . ALA A 1 86 ? 0.919 8.285 -31.997 1.00 56.00 86 ALA A O 1
ATOM 586 N N . GLU A 1 87 ? 1.647 10.386 -32.277 1.00 55.22 87 GLU A N 1
ATOM 587 C CA . GLU A 1 87 ? 1.660 10.697 -30.844 1.00 55.22 87 GLU A CA 1
ATOM 588 C C . GLU A 1 87 ? 0.216 10.803 -30.327 1.00 55.22 87 GLU A C 1
ATOM 590 O O . GLU A 1 87 ? -0.502 11.740 -30.691 1.00 55.22 87 GLU A O 1
ATOM 595 N N . PRO A 1 88 ? -0.263 9.865 -29.490 1.00 54.56 88 PRO A N 1
ATOM 596 C CA . PRO A 1 88 ? -1.570 10.001 -28.877 1.00 54.56 88 PRO A CA 1
ATOM 597 C C . PRO A 1 88 ? -1.472 11.118 -27.839 1.00 54.56 88 PRO A C 1
ATOM 599 O O . PRO A 1 88 ? -0.595 11.101 -26.974 1.00 54.56 88 PRO A O 1
ATOM 602 N N . GLY A 1 89 ? -2.378 12.094 -27.904 1.00 57.38 89 GLY A N 1
ATOM 603 C CA . GLY A 1 89 ? -2.438 13.162 -26.911 1.00 57.38 89 GLY A CA 1
ATOM 604 C C . GLY A 1 89 ? -2.519 12.589 -25.492 1.00 57.38 89 GLY A C 1
ATOM 605 O O . GLY A 1 89 ? -3.233 11.616 -25.2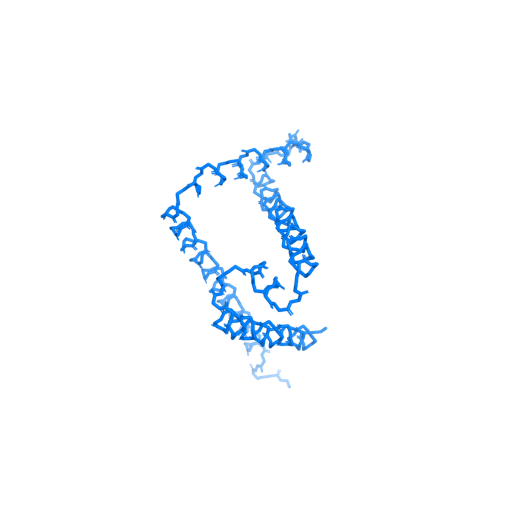42 1.00 57.38 89 GLY 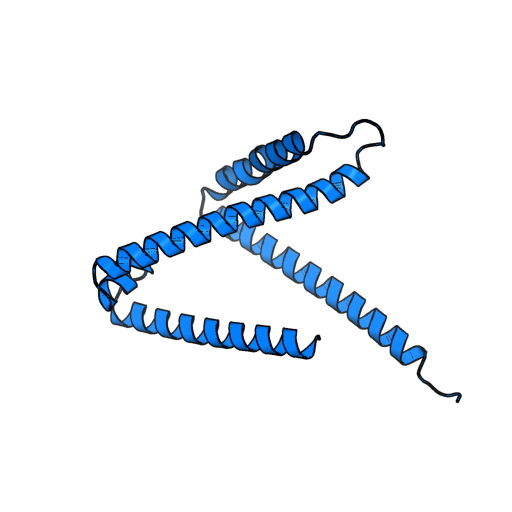A O 1
ATOM 606 N N . ARG A 1 90 ? -1.804 13.210 -24.547 1.00 55.19 90 ARG A N 1
ATOM 607 C CA . ARG A 1 90 ? -1.735 12.824 -23.121 1.00 55.19 90 ARG A CA 1
ATOM 608 C C . ARG A 1 90 ? -3.119 12.575 -22.494 1.00 55.19 90 ARG A C 1
ATOM 610 O O . ARG A 1 90 ? -3.264 11.745 -21.603 1.00 55.19 90 ARG A O 1
ATOM 617 N N . GLU A 1 91 ? -4.134 13.267 -23.005 1.00 55.19 91 GLU A N 1
ATOM 618 C CA . GLU A 1 91 ? -5.544 13.145 -22.636 1.00 55.19 91 GLU A CA 1
ATOM 619 C C . GLU A 1 91 ? -6.161 11.786 -23.019 1.00 55.19 91 GLU A C 1
ATOM 621 O O . GLU A 1 91 ? -6.877 11.200 -22.212 1.00 55.19 91 GLU A O 1
ATOM 626 N N . ALA A 1 92 ? -5.813 11.217 -24.179 1.00 55.91 92 ALA A N 1
ATOM 627 C CA . ALA A 1 92 ? -6.269 9.894 -24.618 1.00 55.91 92 ALA A CA 1
ATOM 628 C C . ALA A 1 92 ? -5.589 8.754 -23.840 1.00 55.91 92 ALA A C 1
ATOM 630 O O . ALA A 1 92 ? -6.211 7.726 -23.563 1.00 55.91 92 ALA A O 1
ATOM 631 N N . VAL A 1 93 ? -4.334 8.942 -23.418 1.00 58.38 93 VAL A N 1
ATOM 632 C CA . VAL A 1 93 ? -3.635 7.992 -22.536 1.00 58.38 93 VAL A CA 1
ATOM 633 C C . VAL A 1 93 ? -4.274 8.001 -21.145 1.00 58.38 93 VAL A C 1
ATOM 635 O O . VAL A 1 93 ? -4.596 6.947 -20.613 1.00 58.38 93 VAL A O 1
ATOM 638 N N . LEU A 1 94 ? -4.575 9.176 -20.588 1.00 58.66 94 LEU A N 1
ATOM 639 C CA . LEU A 1 94 ? -5.279 9.289 -19.303 1.00 58.66 94 LEU A CA 1
ATOM 640 C C . LEU A 1 94 ? -6.712 8.722 -19.356 1.00 58.66 94 LEU A C 1
ATOM 642 O O . LEU A 1 94 ? -7.115 8.004 -18.439 1.00 58.66 94 LEU A O 1
ATOM 646 N N . LEU A 1 95 ? -7.462 8.977 -20.436 1.00 59.06 95 LEU A N 1
ATOM 647 C CA . LEU A 1 95 ? -8.804 8.412 -20.651 1.00 59.06 95 LEU A CA 1
ATOM 648 C C . LEU A 1 95 ? -8.776 6.893 -20.842 1.00 59.06 95 LEU A C 1
ATOM 650 O O . LEU A 1 95 ? -9.608 6.191 -20.271 1.00 59.06 95 LEU A O 1
ATOM 654 N N . SER A 1 96 ? -7.812 6.370 -21.600 1.00 58.94 96 SER A N 1
ATOM 655 C CA . SER A 1 96 ? -7.662 4.923 -21.786 1.00 58.94 96 SER A CA 1
ATOM 656 C C . SER A 1 96 ? -7.213 4.229 -20.501 1.00 58.94 96 SER A C 1
ATOM 658 O O . SER A 1 96 ? -7.762 3.187 -20.172 1.00 58.94 96 SER A O 1
ATOM 660 N N . VAL A 1 97 ? -6.326 4.815 -19.695 1.00 60.78 97 VAL A N 1
ATOM 661 C CA . VAL A 1 97 ? -5.969 4.258 -18.377 1.00 60.78 97 VAL A CA 1
ATOM 662 C C . VAL A 1 97 ? -7.190 4.257 -17.444 1.00 60.78 97 VAL A C 1
ATOM 664 O O . VAL A 1 97 ? -7.489 3.247 -16.805 1.00 60.78 97 VAL A O 1
ATOM 667 N N . GLY A 1 98 ? -7.955 5.351 -17.401 1.00 61.47 98 GLY A N 1
ATOM 668 C CA . GLY A 1 98 ? -9.166 5.439 -16.580 1.00 61.47 98 GLY A CA 1
ATOM 669 C C . GLY A 1 98 ? -10.250 4.430 -16.984 1.00 61.47 98 GLY A C 1
ATOM 670 O O . GLY A 1 98 ? -10.805 3.733 -16.135 1.00 61.47 98 GLY A O 1
ATOM 671 N N . VAL A 1 99 ? -10.534 4.300 -18.280 1.00 59.62 99 VAL A N 1
ATOM 672 C CA . VAL A 1 99 ? -11.613 3.433 -18.787 1.00 59.62 99 VAL A CA 1
ATOM 673 C C . VAL A 1 99 ? -11.178 1.970 -18.903 1.00 59.62 99 VAL A C 1
ATOM 675 O O . VAL A 1 99 ? -11.979 1.073 -18.657 1.00 59.62 99 VAL A O 1
ATOM 678 N N . LEU A 1 100 ? -9.921 1.706 -19.253 1.00 57.75 100 LEU A N 1
ATOM 679 C CA . LEU A 1 100 ? -9.434 0.364 -19.582 1.00 57.75 100 LEU A CA 1
ATOM 680 C C . LEU A 1 100 ? -8.676 -0.312 -18.433 1.00 57.75 100 LEU A C 1
ATOM 682 O O . LEU A 1 100 ? -8.469 -1.519 -18.491 1.00 57.75 100 LEU A O 1
ATOM 686 N N . VAL A 1 101 ? -8.277 0.425 -17.388 1.00 60.97 101 VAL A N 1
ATOM 687 C CA . VAL A 1 101 ? -7.642 -0.153 -16.189 1.00 60.97 101 VAL A CA 1
ATOM 688 C C . VAL A 1 101 ? -8.573 -0.052 -14.990 1.00 60.97 101 VAL A C 1
ATOM 690 O O . VAL A 1 101 ? -8.915 -1.077 -14.407 1.00 60.97 101 VAL A O 1
ATOM 693 N N . VAL A 1 102 ? -9.054 1.144 -14.638 1.00 62.97 102 VAL A N 1
ATOM 694 C CA . VAL A 1 102 ? -9.856 1.321 -13.410 1.00 62.97 102 VAL A CA 1
ATOM 695 C C . VAL A 1 102 ? -11.240 0.683 -13.536 1.00 62.97 102 VAL A C 1
ATOM 697 O O . VAL A 1 102 ? -11.678 -0.028 -12.633 1.00 62.97 102 VAL A O 1
ATOM 700 N N . LEU A 1 103 ? -11.908 0.862 -14.676 1.00 62.31 103 LEU A N 1
ATOM 701 C CA . LEU A 1 103 ? -13.250 0.325 -14.916 1.00 62.31 103 LEU A CA 1
ATOM 702 C C . LEU A 1 103 ? -13.306 -1.219 -14.892 1.00 62.31 103 LEU A C 1
ATOM 704 O O . LEU A 1 103 ? -14.135 -1.760 -14.153 1.00 62.31 103 LEU A O 1
ATOM 708 N N . PRO A 1 104 ? -12.429 -1.971 -15.592 1.00 57.56 104 PRO A N 1
ATOM 709 C CA . PRO A 1 104 ? -12.415 -3.425 -15.468 1.00 57.56 104 PRO A CA 1
ATOM 710 C C . PRO A 1 104 ? -11.920 -3.886 -14.099 1.00 57.56 104 PRO A C 1
ATOM 712 O O . PRO A 1 104 ? -12.431 -4.884 -13.604 1.00 57.56 104 PRO A O 1
ATOM 715 N N . MET A 1 105 ? -11.015 -3.163 -13.433 1.00 57.44 105 MET A N 1
ATOM 716 C CA . MET A 1 105 ? -10.597 -3.515 -12.070 1.00 57.44 105 MET A CA 1
ATOM 717 C C . MET A 1 105 ? -11.788 -3.424 -11.096 1.00 57.44 105 MET A C 1
ATOM 719 O O . MET A 1 105 ? -12.051 -4.367 -10.349 1.00 57.44 105 MET A O 1
ATOM 723 N N . CYS A 1 106 ? -12.626 -2.389 -11.206 1.00 60.16 106 CYS A N 1
ATOM 724 C CA . CYS A 1 106 ? -13.869 -2.277 -10.435 1.00 60.16 106 CYS A CA 1
ATOM 725 C C . CYS A 1 106 ? -14.925 -3.343 -10.789 1.00 60.16 106 CYS A C 1
ATOM 727 O O . CYS A 1 106 ? -15.685 -3.765 -9.916 1.00 60.16 106 CYS A O 1
ATOM 729 N N . VAL A 1 107 ? -14.999 -3.794 -12.046 1.00 60.91 107 VAL A N 1
ATOM 730 C CA . VAL A 1 107 ? -15.959 -4.831 -12.477 1.00 60.91 107 VAL A CA 1
ATOM 731 C C . VAL A 1 107 ? -15.490 -6.240 -12.089 1.00 60.91 107 VAL A C 1
ATOM 733 O O . VAL A 1 107 ? -16.303 -7.068 -11.673 1.00 60.91 107 VAL A O 1
ATOM 736 N N . VAL A 1 108 ? -14.187 -6.515 -12.170 1.00 59.47 108 VAL A N 1
ATOM 737 C CA . VAL A 1 108 ? -13.587 -7.831 -11.894 1.00 59.47 108 VAL A CA 1
ATOM 738 C C . VAL A 1 108 ? -13.530 -8.128 -10.391 1.00 59.47 108 VAL A C 1
ATOM 740 O O . VAL A 1 108 ? -13.751 -9.278 -9.998 1.00 59.47 108 VAL A O 1
ATOM 743 N N . LEU A 1 109 ? -13.315 -7.117 -9.540 1.00 57.03 109 LEU A N 1
ATOM 744 C CA . LEU A 1 109 ? -13.192 -7.284 -8.083 1.00 57.03 109 LEU A CA 1
ATOM 745 C C . LEU A 1 109 ? -14.523 -7.253 -7.307 1.00 57.03 109 LEU A C 1
ATOM 747 O O . LEU A 1 109 ? -14.512 -7.245 -6.078 1.00 57.03 109 LEU A O 1
ATOM 751 N N . ARG A 1 110 ? -15.682 -7.315 -7.979 1.00 59.09 110 ARG A N 1
ATOM 752 C CA . ARG A 1 110 ? -16.997 -7.340 -7.299 1.00 59.09 110 ARG A CA 1
ATOM 753 C C . ARG A 1 110 ? -17.210 -8.528 -6.357 1.00 59.09 110 ARG A C 1
ATOM 755 O O . ARG A 1 110 ? -18.120 -8.494 -5.537 1.00 59.09 110 ARG A O 1
ATOM 762 N N . THR A 1 111 ? -16.401 -9.577 -6.473 1.00 60.59 111 THR A N 1
ATOM 763 C CA . THR A 1 111 ? -16.489 -10.772 -5.628 1.00 60.59 111 THR A CA 1
ATOM 764 C C . THR A 1 111 ? -15.232 -10.885 -4.772 1.00 60.59 111 THR A C 1
ATOM 766 O O . THR A 1 111 ? -14.119 -10.881 -5.301 1.00 60.59 111 THR A O 1
ATOM 769 N N . THR A 1 112 ? -15.404 -11.045 -3.458 1.00 64.44 112 THR A N 1
ATOM 770 C CA . THR A 1 112 ? -14.318 -11.196 -2.467 1.00 64.44 112 THR A CA 1
ATOM 771 C C . THR A 1 112 ? -13.308 -12.282 -2.847 1.00 64.44 112 THR A C 1
ATOM 773 O O . THR A 1 112 ? -12.106 -12.116 -2.658 1.00 64.44 112 THR A O 1
ATOM 776 N N . GLU A 1 113 ? -13.772 -13.362 -3.473 1.00 67.81 113 GLU A N 1
ATOM 777 C CA . GLU A 1 113 ? -12.923 -14.469 -3.920 1.00 67.81 113 GLU A CA 1
ATOM 778 C C . GLU A 1 113 ? -11.995 -14.097 -5.094 1.00 67.81 113 GLU A C 1
ATOM 780 O O . GLU A 1 113 ? -10.864 -14.575 -5.191 1.00 67.81 113 GLU A O 1
ATOM 785 N N . ARG A 1 114 ? -12.451 -13.210 -5.989 1.00 65.50 114 ARG A N 1
ATOM 786 C CA . ARG A 1 114 ? -11.650 -12.711 -7.120 1.00 65.50 114 ARG A CA 1
ATOM 787 C C . ARG A 1 114 ? -10.657 -11.651 -6.664 1.00 65.50 114 ARG A C 1
ATOM 789 O O . ARG A 1 114 ? -9.529 -11.643 -7.148 1.00 65.50 114 ARG A O 1
ATOM 796 N N . ALA A 1 115 ? -11.046 -10.828 -5.690 1.00 67.25 115 ALA A N 1
ATOM 797 C CA . ALA A 1 115 ? -10.144 -9.885 -5.041 1.00 67.25 115 ALA A CA 1
ATOM 798 C C . ALA A 1 115 ? -8.973 -10.609 -4.353 1.00 67.25 115 ALA A C 1
ATOM 800 O O . ALA A 1 115 ? -7.825 -10.218 -4.536 1.00 67.25 115 ALA A O 1
ATOM 801 N N . ALA A 1 116 ? -9.234 -11.716 -3.647 1.00 74.00 116 ALA A N 1
ATOM 802 C CA . ALA A 1 116 ? -8.181 -12.508 -3.007 1.00 74.00 116 ALA A CA 1
ATOM 803 C C . ALA A 1 116 ? -7.180 -13.096 -4.020 1.00 74.00 116 ALA A C 1
ATOM 805 O O . ALA A 1 116 ? -5.968 -12.998 -3.825 1.00 74.00 116 ALA A O 1
ATOM 806 N N . LYS A 1 117 ? -7.676 -13.660 -5.131 1.00 73.94 117 LYS A N 1
ATOM 807 C CA . LYS A 1 117 ? -6.827 -14.201 -6.209 1.00 73.94 117 LYS A CA 1
ATOM 808 C C . LYS A 1 117 ? -5.999 -13.104 -6.884 1.00 73.94 117 LYS A C 1
ATOM 810 O O . LYS A 1 117 ? -4.802 -13.289 -7.080 1.00 73.94 117 LYS A O 1
ATOM 815 N N . ALA A 1 118 ? -6.603 -11.953 -7.180 1.00 77.12 118 ALA A N 1
ATOM 816 C CA . ALA A 1 118 ? -5.892 -10.805 -7.743 1.00 77.12 118 ALA A CA 1
ATOM 817 C C . ALA A 1 118 ? -4.786 -10.2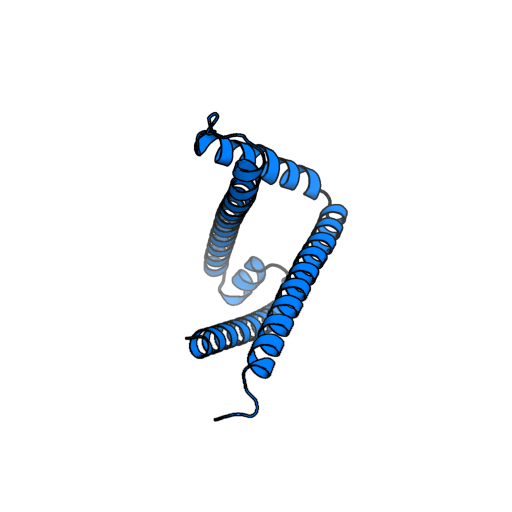94 -6.802 1.00 77.12 118 ALA A C 1
ATOM 819 O O . ALA A 1 118 ? -3.669 -10.044 -7.251 1.00 77.12 118 ALA A O 1
ATOM 820 N N . SER A 1 119 ? -5.057 -10.220 -5.496 1.00 78.38 119 SER A N 1
ATOM 821 C CA . SER A 1 119 ? -4.053 -9.850 -4.494 1.00 78.38 119 SER A CA 1
ATOM 822 C C . SER A 1 119 ? -2.902 -10.853 -4.423 1.00 78.38 119 SER A C 1
ATOM 824 O O . SER A 1 119 ? -1.748 -10.442 -4.348 1.00 78.38 119 SER A O 1
ATOM 826 N N . ALA A 1 120 ? -3.179 -12.159 -4.499 1.00 80.12 120 ALA A N 1
ATOM 827 C CA . ALA A 1 120 ? -2.131 -13.181 -4.515 1.00 80.12 120 ALA A CA 1
ATOM 828 C C . ALA A 1 120 ? -1.208 -13.039 -5.738 1.00 80.12 120 ALA A C 1
ATOM 830 O O . ALA A 1 120 ? 0.014 -13.108 -5.604 1.00 80.12 120 ALA A O 1
ATOM 831 N N . VAL A 1 121 ? -1.783 -12.771 -6.915 1.00 83.62 121 VAL A N 1
ATOM 832 C CA . VAL A 1 121 ? -1.009 -12.491 -8.135 1.00 83.62 121 VAL A CA 1
ATOM 833 C C . VAL A 1 121 ? -0.168 -11.225 -7.969 1.00 83.62 121 VAL A C 1
ATOM 835 O O . VAL A 1 121 ? 1.021 -11.246 -8.277 1.00 83.62 121 VAL A O 1
ATOM 838 N N . ALA A 1 122 ? -0.745 -10.145 -7.435 1.00 82.12 122 ALA A N 1
ATOM 839 C CA . ALA A 1 122 ? -0.023 -8.895 -7.207 1.00 82.12 122 ALA A CA 1
ATOM 840 C C . ALA A 1 122 ? 1.175 -9.083 -6.260 1.00 82.12 122 ALA A C 1
ATOM 842 O O . ALA A 1 122 ? 2.274 -8.618 -6.561 1.00 82.12 122 ALA A O 1
ATOM 843 N N . VAL A 1 123 ? 0.998 -9.823 -5.160 1.00 86.12 123 VAL A N 1
ATOM 844 C CA . VAL A 1 123 ? 2.097 -10.173 -4.243 1.00 86.12 123 VAL A CA 1
ATOM 845 C C . VAL A 1 123 ? 3.179 -10.977 -4.966 1.00 86.12 123 VAL A C 1
ATOM 847 O O . VAL A 1 123 ? 4.363 -10.698 -4.785 1.00 86.12 123 VAL A O 1
ATOM 850 N N . GLY A 1 124 ? 2.793 -11.924 -5.826 1.00 86.69 124 GLY A N 1
ATOM 851 C CA . GLY A 1 124 ? 3.732 -12.691 -6.646 1.00 86.69 124 GLY A CA 1
ATOM 852 C C . GLY A 1 124 ? 4.566 -11.814 -7.584 1.00 86.69 124 GLY A C 1
ATOM 853 O O . GLY A 1 124 ? 5.785 -11.967 -7.641 1.00 86.69 124 GLY A O 1
ATOM 854 N N . VAL A 1 125 ? 3.940 -10.852 -8.269 1.00 85.56 125 VAL A N 1
ATOM 855 C CA . VAL A 1 125 ? 4.641 -9.899 -9.150 1.00 85.56 125 VAL A CA 1
ATOM 856 C C . VAL A 1 125 ? 5.621 -9.033 -8.359 1.00 85.56 125 VAL A C 1
ATOM 858 O O . VAL A 1 125 ? 6.769 -8.869 -8.771 1.00 85.56 125 VAL A O 1
ATOM 861 N N . VAL A 1 126 ? 5.205 -8.518 -7.199 1.00 87.12 126 VAL A N 1
ATOM 862 C CA . VAL A 1 126 ? 6.082 -7.722 -6.325 1.00 87.12 126 VAL A CA 1
ATOM 863 C C . VAL A 1 126 ? 7.269 -8.553 -5.833 1.00 87.12 126 VAL A C 1
ATOM 865 O O . VAL A 1 126 ? 8.401 -8.072 -5.856 1.00 87.12 126 VAL A O 1
ATOM 868 N N . ALA A 1 127 ? 7.043 -9.809 -5.441 1.00 87.44 127 ALA A N 1
ATOM 869 C CA . ALA A 1 127 ? 8.109 -10.713 -5.017 1.00 87.44 127 ALA A CA 1
ATOM 870 C C . ALA A 1 127 ? 9.098 -11.021 -6.155 1.00 87.44 127 ALA A C 1
ATOM 872 O O . ALA A 1 127 ? 10.309 -11.007 -5.936 1.00 87.44 127 ALA A O 1
ATOM 873 N N . ALA A 1 128 ? 8.599 -11.244 -7.374 1.00 87.06 128 ALA A N 1
ATOM 874 C CA . ALA A 1 128 ? 9.437 -11.473 -8.548 1.00 87.06 128 ALA A CA 1
ATOM 875 C C . ALA A 1 128 ? 10.297 -10.245 -8.891 1.00 87.06 128 ALA A C 1
ATOM 877 O O . ALA A 1 128 ? 11.495 -10.385 -9.138 1.00 87.06 128 ALA A O 1
ATOM 878 N N . LEU A 1 129 ? 9.718 -9.040 -8.845 1.00 86.81 129 LEU A N 1
ATOM 879 C CA . LEU A 1 129 ? 10.462 -7.790 -9.033 1.00 86.81 129 LEU A CA 1
ATOM 880 C C . LEU A 1 129 ? 11.529 -7.599 -7.952 1.00 86.81 129 LEU A C 1
ATOM 882 O O . LEU A 1 129 ? 12.666 -7.257 -8.271 1.00 86.81 129 LEU A O 1
ATOM 886 N N . ALA A 1 130 ? 11.197 -7.864 -6.687 1.00 87.38 130 ALA A N 1
ATOM 887 C CA . ALA A 1 130 ? 12.159 -7.786 -5.592 1.00 87.38 130 ALA A CA 1
ATOM 888 C C . ALA A 1 130 ? 13.334 -8.757 -5.795 1.00 87.38 130 ALA A C 1
ATOM 890 O O . ALA A 1 130 ? 14.487 -8.372 -5.602 1.00 87.38 130 ALA A O 1
ATOM 891 N N . PHE A 1 131 ? 13.057 -9.987 -6.239 1.00 89.88 131 PHE A N 1
ATOM 892 C CA . PHE A 1 131 ? 14.096 -10.963 -6.565 1.00 89.88 131 PHE A CA 1
ATOM 893 C C . PHE A 1 131 ? 14.971 -10.504 -7.737 1.00 89.88 131 PHE A C 1
ATOM 895 O O . PHE A 1 131 ? 16.193 -10.567 -7.641 1.00 89.88 131 PHE A O 1
ATOM 902 N N . ALA A 1 132 ? 14.370 -9.991 -8.814 1.00 88.31 132 ALA A N 1
ATOM 903 C CA . ALA A 1 132 ? 15.109 -9.483 -9.967 1.00 88.31 132 ALA A CA 1
ATOM 904 C C . ALA A 1 132 ? 16.038 -8.320 -9.583 1.00 88.31 132 ALA A C 1
ATOM 906 O O . ALA A 1 132 ? 17.213 -8.322 -9.944 1.00 88.31 132 ALA A O 1
ATOM 907 N N . VAL A 1 133 ? 15.548 -7.362 -8.790 1.00 89.38 133 VAL A N 1
ATOM 908 C CA . VAL A 1 133 ? 16.366 -6.249 -8.285 1.00 89.38 133 VAL A CA 1
ATOM 909 C C . VAL A 1 133 ? 17.492 -6.758 -7.386 1.00 89.38 133 VAL A C 1
ATOM 911 O O . VAL A 1 133 ? 18.620 -6.286 -7.505 1.00 89.38 133 VAL A O 1
ATOM 914 N N . ALA A 1 134 ? 17.224 -7.736 -6.516 1.00 87.56 134 ALA A N 1
ATOM 915 C CA . ALA A 1 134 ? 18.252 -8.337 -5.670 1.00 87.56 134 ALA A CA 1
ATOM 916 C C . ALA A 1 134 ? 19.325 -9.071 -6.491 1.00 87.56 134 ALA A C 1
ATOM 918 O O . ALA A 1 134 ? 20.508 -8.937 -6.189 1.00 87.56 134 ALA A O 1
ATOM 919 N N . ALA A 1 135 ? 18.929 -9.792 -7.543 1.00 86.94 135 ALA A N 1
ATOM 920 C CA . ALA A 1 135 ? 19.848 -10.476 -8.448 1.00 86.94 135 ALA A CA 1
ATOM 921 C C . ALA A 1 135 ? 20.742 -9.481 -9.204 1.00 86.94 135 ALA A C 1
ATOM 923 O O . ALA A 1 135 ? 21.959 -9.642 -9.210 1.00 86.94 135 ALA A O 1
ATOM 924 N N . VAL A 1 136 ? 20.164 -8.409 -9.757 1.00 88.19 136 VAL A N 1
ATOM 925 C CA . VAL A 1 136 ? 20.930 -7.341 -10.425 1.00 88.19 136 VAL A CA 1
ATOM 926 C C . VAL A 1 136 ? 21.853 -6.625 -9.436 1.00 88.19 136 VAL A C 1
ATOM 928 O O . VAL A 1 136 ? 23.012 -6.369 -9.743 1.00 88.19 136 VAL A O 1
ATOM 931 N N . ALA A 1 137 ? 21.385 -6.330 -8.223 1.00 86.12 137 ALA A N 1
ATOM 932 C CA . ALA A 1 137 ? 22.220 -5.709 -7.197 1.00 86.12 137 ALA A CA 1
ATOM 933 C C . ALA A 1 137 ? 23.380 -6.618 -6.749 1.00 86.12 137 ALA A C 1
ATOM 935 O O . ALA A 1 137 ? 24.459 -6.117 -6.427 1.00 86.12 137 ALA A O 1
ATOM 936 N N . ALA A 1 138 ? 23.168 -7.937 -6.720 1.00 84.06 138 ALA A N 1
ATOM 937 C CA . ALA A 1 138 ? 24.210 -8.915 -6.423 1.00 84.06 138 ALA A CA 1
ATOM 938 C C . ALA A 1 138 ? 25.245 -9.004 -7.555 1.00 84.06 138 ALA A C 1
ATOM 940 O O . ALA A 1 138 ? 26.440 -9.000 -7.270 1.00 84.06 138 ALA A O 1
ATOM 941 N N . ASP A 1 139 ? 24.798 -9.005 -8.812 1.00 84.56 139 ASP A N 1
ATOM 942 C CA . ASP A 1 139 ? 25.667 -8.986 -9.995 1.00 84.56 139 ASP A CA 1
ATOM 943 C C . ASP A 1 139 ? 26.545 -7.722 -10.029 1.00 84.56 139 ASP A C 1
ATOM 945 O O . ASP A 1 139 ? 27.770 -7.801 -10.125 1.00 84.56 139 ASP A O 1
ATOM 949 N N . VAL A 1 140 ? 25.943 -6.553 -9.775 1.00 81.06 140 VAL A N 1
ATOM 950 C CA . VAL A 1 140 ? 26.668 -5.278 -9.651 1.00 81.06 140 VAL A CA 1
ATOM 951 C C . VAL A 1 140 ? 27.682 -5.308 -8.502 1.00 81.06 140 VAL A C 1
ATOM 953 O O . VAL A 1 140 ? 28.788 -4.795 -8.651 1.00 81.06 140 VAL A O 1
ATOM 956 N N . ARG A 1 141 ? 27.350 -5.910 -7.350 1.00 76.75 141 ARG A N 1
ATOM 957 C CA . ARG A 1 141 ? 28.303 -6.045 -6.232 1.00 76.75 141 ARG A CA 1
ATOM 958 C C . ARG A 1 141 ? 29.492 -6.937 -6.587 1.00 76.75 141 ARG A C 1
ATOM 960 O O . ARG A 1 141 ? 30.617 -6.562 -6.278 1.00 76.75 141 ARG A O 1
ATOM 967 N N . LEU A 1 142 ? 29.257 -8.058 -7.267 1.00 72.44 142 LEU A N 1
ATOM 968 C CA . LEU A 1 142 ? 30.321 -8.965 -7.709 1.00 72.44 142 LEU A CA 1
ATOM 969 C C . LEU A 1 142 ? 31.233 -8.314 -8.761 1.00 72.44 142 LEU A C 1
ATOM 971 O O . LEU A 1 142 ? 32.445 -8.519 -8.721 1.00 72.44 142 LEU A O 1
ATOM 975 N N . GLY A 1 143 ? 30.680 -7.477 -9.644 1.00 69.94 143 GLY A N 1
ATOM 976 C CA . GLY A 1 143 ? 31.466 -6.667 -10.580 1.00 69.94 143 GLY A CA 1
ATOM 977 C C . GLY A 1 143 ? 32.388 -5.654 -9.886 1.00 69.94 143 GLY A C 1
ATOM 978 O O . GLY A 1 143 ? 33.508 -5.437 -10.337 1.00 69.94 143 GLY A O 1
ATOM 979 N N . LEU A 1 144 ? 31.963 -5.083 -8.752 1.00 61.34 144 LEU A N 1
ATOM 980 C CA . LEU A 1 144 ? 32.769 -4.134 -7.972 1.00 61.34 144 LEU A CA 1
ATOM 981 C C . LEU A 1 144 ? 33.861 -4.804 -7.122 1.00 61.34 144 LEU A C 1
ATOM 983 O O . LEU A 1 144 ? 34.895 -4.185 -6.874 1.00 61.34 144 LEU A O 1
ATOM 987 N N . ASP A 1 145 ? 33.653 -6.047 -6.679 1.00 59.94 145 ASP A N 1
ATOM 988 C CA . ASP A 1 145 ? 34.679 -6.826 -5.970 1.00 59.94 145 ASP A CA 1
ATOM 989 C C . ASP A 1 145 ? 35.753 -7.377 -6.933 1.00 59.94 145 ASP A C 1
ATOM 991 O O . ASP A 1 145 ? 36.906 -7.553 -6.537 1.00 59.94 145 ASP A O 1
ATOM 995 N N . GLY A 1 146 ? 35.412 -7.578 -8.213 1.00 58.06 146 GLY A N 1
ATOM 996 C CA . GLY A 1 146 ? 36.347 -8.000 -9.265 1.00 58.06 146 GLY A CA 1
ATOM 997 C C . GLY A 1 146 ? 37.374 -6.937 -9.675 1.00 58.06 146 GLY A C 1
ATOM 998 O O . GLY A 1 146 ? 38.495 -7.284 -10.036 1.00 58.06 146 GLY A O 1
ATOM 999 N N . GLU A 1 147 ? 37.045 -5.647 -9.561 1.00 57.97 147 GLU A N 1
ATOM 1000 C CA . GLU A 1 147 ? 37.988 -4.547 -9.836 1.00 57.97 147 GLU A CA 1
ATOM 1001 C C . GLU A 1 147 ? 38.869 -4.175 -8.626 1.00 57.97 147 GLU A C 1
ATOM 1003 O O . GLU A 1 147 ? 39.695 -3.265 -8.716 1.00 57.97 147 GLU A O 1
ATOM 1008 N N . ARG A 1 148 ? 38.716 -4.853 -7.476 1.00 54.47 148 ARG A N 1
ATOM 1009 C CA . ARG A 1 148 ? 39.354 -4.463 -6.205 1.00 54.47 148 ARG A CA 1
ATOM 1010 C C . ARG A 1 148 ? 40.426 -5.412 -5.659 1.00 54.47 148 ARG A C 1
ATOM 1012 O O . ARG A 1 148 ? 40.776 -5.300 -4.484 1.00 54.47 148 ARG A O 1
ATOM 1019 N N . GLY A 1 149 ? 41.043 -6.262 -6.483 1.00 46.72 149 GLY A N 1
ATOM 1020 C CA . GLY A 1 149 ? 42.300 -6.905 -6.075 1.00 46.72 149 GLY A CA 1
ATOM 1021 C C . GLY A 1 149 ? 43.102 -7.588 -7.190 1.00 46.72 149 GLY A C 1
ATOM 1022 O O . GLY A 1 149 ? 42.514 -8.011 -8.179 1.00 46.72 149 GLY A O 1
ATOM 1023 N N . PRO A 1 150 ? 44.422 -7.812 -7.014 1.00 48.75 150 PRO A N 1
ATOM 1024 C CA . PRO A 1 150 ? 45.426 -7.048 -6.270 1.00 48.75 150 PRO A CA 1
ATOM 1025 C C . PRO A 1 150 ? 46.482 -6.462 -7.238 1.00 48.75 150 PRO A C 1
ATOM 1027 O O . PRO A 1 150 ? 47.204 -7.197 -7.909 1.00 48.75 150 PRO A O 1
ATOM 1030 N N . GLY A 1 151 ? 46.613 -5.138 -7.293 1.00 49.50 151 GLY A N 1
ATOM 1031 C CA . GLY A 1 151 ? 47.646 -4.478 -8.095 1.00 49.50 151 GLY A CA 1
ATOM 1032 C C . GLY A 1 151 ? 47.575 -2.961 -7.976 1.00 49.50 151 GLY A C 1
ATOM 1033 O O . GLY A 1 151 ? 46.878 -2.321 -8.758 1.00 49.50 151 GLY A O 1
ATOM 1034 N N . GLY A 1 152 ? 48.287 -2.412 -6.989 1.00 38.72 152 GLY A N 1
ATOM 1035 C CA . GLY A 1 152 ? 48.421 -0.977 -6.730 1.00 38.72 152 GLY A CA 1
ATOM 1036 C C . GLY A 1 152 ? 48.689 -0.693 -5.267 1.00 38.72 152 GLY A C 1
ATOM 1037 O O . GLY A 1 152 ? 47.718 -0.318 -4.579 1.00 38.72 152 GLY A O 1
#

Secondary structure (DSSP, 8-state):
-HHHHHHHHHHHHHHHHHHHHHHHHHHHHHT--SHHHHHHHHHHHHHHHHHHHHHHHHHHHHHHHHHHHHHHHHHHHHHHHS-TT----HHHHHHHHIIIIIHHHHHHTTSHHHHHHHHHHHHHHHHHHHHHHHHHHHHHHHHHHHTSSS--